Protein AF-A0A973CU30-F1 (afdb_monomer)

Secondary structure (DSSP, 8-state):
--------------HHHHHHHHHHHT-SSHHHHHHHHHHHHH--TT------SS-SSHHHHHHHHHHT-

Sequence (69 aa):
MDVKIKINLEFSVSGSALEDALADYDELTVEGLIQEVLDKAVACDEISVKVQDGPNTLEAYDEQLSTGS

Nearest PDB structures (foldseek):
  2uzk-assembly2_C  TM=2.146E-01  e=4.623E+00  Homo sapiens

Foldseek 3Di:
DDDDDDDDDDDDDDLVRVVVQCVVQVHFFPQSSVVSVCCVPPVDDPDGGDDPDDGGGSVSVVVVVVVVD

pLDDT: mean 86.5, std 8.95, range [46.59, 95.44]

Structure (mmCIF, N/CA/C/O backbone):
data_AF-A0A973CU30-F1
#
_entry.id   AF-A0A973CU30-F1
#
loop_
_atom_site.group_PDB
_atom_site.id
_atom_site.type_symbol
_atom_site.label_atom_id
_atom_site.label_alt_id
_atom_site.label_comp_id
_atom_site.label_asym_id
_atom_site.label_entity_id
_atom_site.label_seq_id
_atom_site.pdbx_PDB_ins_code
_atom_site.Cartn_x
_atom_site.Cartn_y
_atom_site.Cartn_z
_atom_site.occupancy
_atom_site.B_iso_or_equiv
_atom_site.auth_seq_id
_atom_site.auth_comp_id
_atom_site.auth_asym_id
_atom_site.auth_atom_id
_atom_site.pdbx_PDB_model_num
ATOM 1 N N . MET A 1 1 ? -15.713 3.064 21.866 1.00 64.50 1 MET A N 1
ATOM 2 C CA . MET A 1 1 ? -14.501 3.226 22.699 1.00 64.50 1 MET A CA 1
ATOM 3 C C . MET A 1 1 ? -13.372 2.979 21.733 1.00 64.50 1 MET A C 1
ATOM 5 O O . MET A 1 1 ? -13.179 1.835 21.347 1.00 64.50 1 MET A O 1
ATOM 9 N N . ASP A 1 2 ? -12.740 4.044 21.264 1.00 73.81 2 ASP A N 1
ATOM 10 C CA . ASP A 1 2 ? -11.874 3.971 20.089 1.00 73.81 2 ASP A CA 1
ATOM 11 C C . ASP A 1 2 ? -10.422 3.819 20.532 1.00 73.81 2 ASP A C 1
ATOM 13 O O . ASP A 1 2 ? -9.924 4.574 21.372 1.00 73.81 2 ASP A O 1
ATOM 17 N N . VAL A 1 3 ? -9.755 2.792 20.010 1.00 78.50 3 VAL A N 1
ATOM 18 C CA . VAL A 1 3 ? -8.363 2.479 20.336 1.00 78.50 3 VAL A CA 1
ATOM 19 C C . VAL A 1 3 ? -7.499 2.915 19.166 1.00 78.50 3 VAL A C 1
ATOM 21 O O . VAL A 1 3 ? -7.629 2.398 18.062 1.00 78.50 3 VAL A O 1
ATOM 24 N N . LYS A 1 4 ? -6.591 3.862 19.412 1.00 81.31 4 LYS A N 1
ATOM 25 C CA . LYS A 1 4 ? -5.636 4.320 18.398 1.00 81.31 4 LYS A CA 1
ATOM 26 C C . LYS A 1 4 ? -4.402 3.427 18.414 1.00 81.31 4 LYS A C 1
ATOM 28 O O . LYS A 1 4 ? -3.640 3.450 19.380 1.00 81.31 4 LYS A O 1
ATOM 33 N N . ILE A 1 5 ? -4.193 2.677 17.338 1.00 80.50 5 ILE A N 1
ATOM 34 C CA . ILE A 1 5 ? -3.006 1.842 17.134 1.00 80.50 5 ILE A CA 1
ATOM 35 C C . ILE A 1 5 ? -2.082 2.567 16.152 1.00 80.50 5 ILE A C 1
ATOM 37 O O . ILE A 1 5 ? -2.514 2.983 15.082 1.00 80.50 5 ILE A O 1
ATOM 41 N N . LYS A 1 6 ? -0.811 2.744 16.525 1.00 85.94 6 LYS A N 1
ATOM 42 C CA . LYS A 1 6 ? 0.228 3.297 15.645 1.00 85.94 6 LYS A CA 1
ATOM 43 C C . LYS A 1 6 ? 1.234 2.208 15.317 1.00 85.94 6 LYS A C 1
ATOM 45 O O . LYS A 1 6 ? 1.754 1.570 16.229 1.00 85.94 6 LYS A O 1
ATOM 50 N N . ILE A 1 7 ? 1.511 2.029 14.032 1.00 82.81 7 ILE A N 1
ATOM 51 C CA . ILE A 1 7 ? 2.411 0.996 13.520 1.00 82.81 7 ILE A CA 1
ATOM 52 C C . ILE A 1 7 ? 3.436 1.681 12.616 1.00 82.81 7 ILE A C 1
ATOM 54 O O . ILE A 1 7 ? 3.071 2.539 11.818 1.00 82.81 7 ILE A O 1
ATOM 58 N N . ASN A 1 8 ? 4.707 1.304 12.753 1.00 87.81 8 ASN A N 1
ATOM 59 C CA . ASN A 1 8 ? 5.715 1.535 11.722 1.00 87.81 8 ASN A CA 1
ATOM 60 C C . ASN A 1 8 ? 5.891 0.209 10.980 1.00 87.81 8 ASN A C 1
ATOM 62 O O . ASN A 1 8 ? 6.153 -0.812 11.618 1.00 87.81 8 ASN A O 1
ATOM 66 N N . LEU A 1 9 ? 5.692 0.224 9.667 1.00 84.25 9 LEU A N 1
ATOM 67 C CA . LEU A 1 9 ? 5.738 -0.951 8.804 1.00 84.25 9 LEU A CA 1
ATOM 68 C C . LEU A 1 9 ? 6.841 -0.742 7.763 1.00 84.25 9 LEU A C 1
ATOM 70 O O . LEU A 1 9 ? 6.942 0.339 7.192 1.00 84.25 9 LEU A 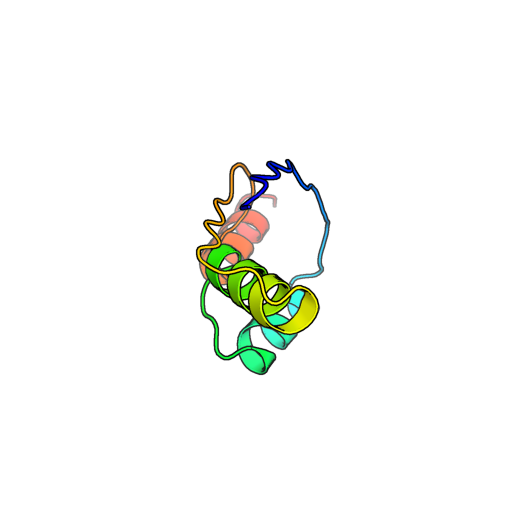O 1
ATOM 74 N N . GLU A 1 10 ? 7.626 -1.783 7.506 1.00 89.50 10 GLU A N 1
ATOM 75 C CA . GLU A 1 10 ? 8.585 -1.845 6.405 1.00 89.50 10 GLU A CA 1
ATOM 76 C C . GLU A 1 10 ? 8.271 -3.094 5.578 1.00 89.50 10 GLU A C 1
ATOM 78 O O . GLU A 1 10 ? 8.055 -4.177 6.128 1.00 89.50 10 GLU A O 1
ATOM 83 N N . PHE A 1 11 ? 8.200 -2.938 4.260 1.00 87.31 11 PHE A N 1
ATOM 84 C CA . PHE A 1 11 ? 7.973 -4.030 3.321 1.00 87.31 11 PHE A CA 1
ATOM 85 C C . PHE A 1 11 ? 8.735 -3.764 2.024 1.00 87.31 11 PHE A C 1
ATOM 87 O O . PHE A 1 11 ? 9.142 -2.641 1.740 1.00 87.31 11 PHE A O 1
ATOM 94 N N . SER A 1 12 ? 8.927 -4.812 1.228 1.00 88.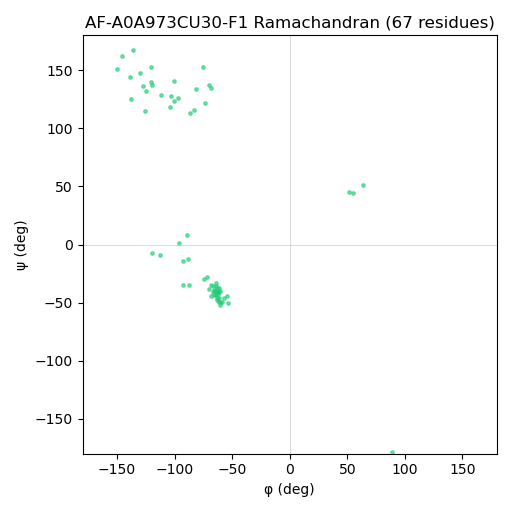75 12 SER A N 1
ATOM 95 C CA . SER A 1 12 ? 9.519 -4.712 -0.104 1.00 88.75 12 SER A CA 1
ATOM 96 C C . SER A 1 12 ? 8.535 -5.231 -1.137 1.00 88.75 12 SER A C 1
ATOM 98 O O . SER A 1 12 ? 7.876 -6.248 -0.921 1.00 88.75 12 SER A O 1
ATOM 100 N N . VAL A 1 13 ? 8.461 -4.544 -2.270 1.00 88.94 13 VAL A N 1
ATOM 101 C CA . VAL A 1 13 ? 7.600 -4.893 -3.399 1.00 88.94 13 VAL A CA 1
ATOM 102 C C . VAL A 1 13 ? 8.379 -4.668 -4.695 1.00 88.94 13 VAL A C 1
ATOM 104 O O . VAL A 1 13 ? 9.222 -3.772 -4.767 1.00 88.94 13 VAL A O 1
ATOM 107 N N . SER A 1 14 ? 8.165 -5.516 -5.702 1.00 91.94 14 SER A N 1
ATOM 108 C CA . SER A 1 14 ? 8.739 -5.290 -7.033 1.00 91.94 14 SER A CA 1
ATOM 109 C C . SER A 1 14 ? 7.974 -4.184 -7.759 1.00 91.94 14 SER A C 1
ATOM 111 O O . SER A 1 14 ? 6.779 -4.029 -7.532 1.00 91.94 14 SER A O 1
ATOM 113 N N . GLY A 1 15 ? 8.625 -3.462 -8.677 1.00 89.06 15 GLY A N 1
ATOM 114 C CA . GLY A 1 15 ? 7.978 -2.384 -9.439 1.00 89.06 15 GLY A CA 1
ATOM 115 C C . GLY A 1 15 ? 6.706 -2.832 -10.158 1.00 89.06 15 GLY A C 1
ATOM 116 O O . GLY A 1 15 ? 5.672 -2.197 -10.017 1.00 89.06 15 GLY A O 1
ATOM 117 N N . SER A 1 16 ? 6.744 -4.000 -10.809 1.00 92.62 16 SER A N 1
ATOM 118 C CA . SER A 1 16 ? 5.565 -4.574 -11.472 1.00 92.62 16 SER A CA 1
ATOM 119 C C . SER A 1 16 ? 4.412 -4.853 -10.504 1.00 92.62 16 SER A C 1
ATOM 121 O O . SER A 1 16 ? 3.263 -4.592 -10.821 1.00 92.62 16 SER A O 1
ATOM 123 N N . ALA A 1 17 ? 4.713 -5.357 -9.304 1.00 93.50 17 ALA A N 1
ATOM 124 C CA . ALA A 1 17 ? 3.686 -5.655 -8.313 1.00 93.50 17 ALA A CA 1
ATOM 125 C C . ALA A 1 17 ? 3.133 -4.376 -7.672 1.00 93.50 17 ALA A C 1
ATOM 127 O O . ALA A 1 17 ? 1.978 -4.35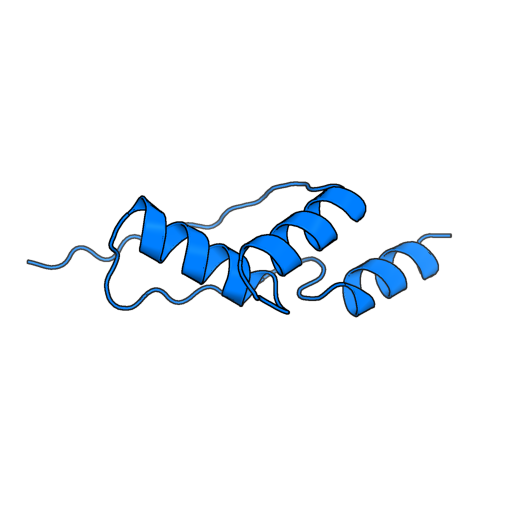5 -7.260 1.00 93.50 17 ALA A O 1
ATOM 128 N N . LEU A 1 18 ? 3.949 -3.320 -7.581 1.00 92.88 18 LEU A N 1
ATOM 129 C CA . LEU A 1 18 ? 3.501 -2.008 -7.133 1.00 92.88 18 LEU A CA 1
ATOM 130 C C . LEU A 1 18 ? 2.564 -1.365 -8.163 1.00 92.88 18 LEU A C 1
ATOM 132 O O . LEU A 1 18 ? 1.521 -0.852 -7.778 1.00 92.88 18 LEU A O 1
ATOM 136 N N . GLU A 1 19 ? 2.911 -1.427 -9.449 1.00 93.62 19 GLU A N 1
ATOM 137 C CA . GLU A 1 19 ? 2.074 -0.934 -10.550 1.00 93.62 19 GLU A CA 1
ATOM 138 C C . GLU A 1 19 ? 0.726 -1.663 -10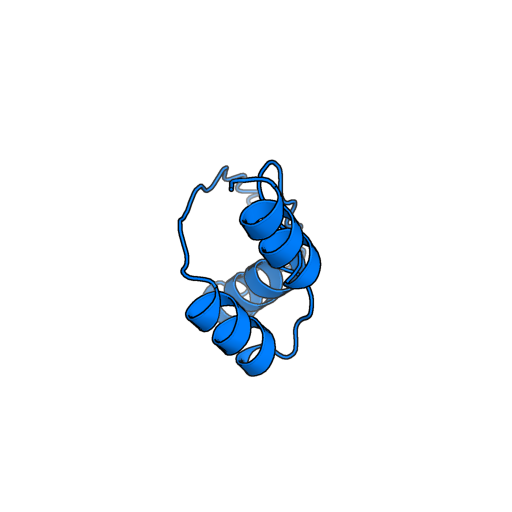.603 1.00 93.62 19 GLU A C 1
ATOM 140 O O . GLU A 1 19 ? -0.319 -1.012 -10.586 1.00 93.62 19 GLU A O 1
ATOM 145 N N . ASP A 1 20 ? 0.748 -3.000 -10.569 1.00 95.44 20 ASP A N 1
ATOM 146 C CA . ASP A 1 20 ? -0.464 -3.823 -10.541 1.00 95.44 20 ASP A CA 1
ATOM 147 C C . ASP A 1 20 ? -1.350 -3.464 -9.332 1.00 95.44 20 ASP A C 1
ATOM 149 O O . ASP A 1 20 ? -2.555 -3.262 -9.470 1.00 95.44 20 ASP A O 1
ATOM 153 N N . ALA A 1 21 ? -0.754 -3.327 -8.140 1.00 93.12 21 ALA A N 1
ATOM 154 C CA . ALA A 1 21 ? -1.496 -3.008 -6.922 1.00 93.12 21 ALA A CA 1
ATOM 155 C C . ALA A 1 21 ? -2.107 -1.599 -6.947 1.00 93.12 21 ALA A C 1
ATOM 157 O O . ALA A 1 21 ? -3.240 -1.418 -6.506 1.00 93.12 21 ALA A O 1
ATOM 158 N N . LEU A 1 22 ? -1.380 -0.602 -7.455 1.00 94.06 22 LEU A N 1
ATOM 159 C CA . LEU A 1 22 ? -1.897 0.758 -7.608 1.00 94.06 22 LEU A CA 1
ATOM 160 C C . LEU A 1 22 ? -3.095 0.786 -8.566 1.00 94.06 22 LEU A C 1
ATOM 162 O O . LEU A 1 22 ? -4.118 1.386 -8.247 1.00 94.06 22 LEU A O 1
ATOM 166 N N . ALA A 1 23 ? -3.020 0.061 -9.684 1.00 94.62 23 ALA A N 1
ATOM 167 C CA . ALA A 1 23 ? -4.128 -0.050 -10.628 1.00 94.62 23 ALA A CA 1
ATOM 168 C C . ALA A 1 23 ? -5.349 -0.782 -10.038 1.00 94.62 23 ALA A C 1
ATOM 170 O O . ALA A 1 23 ? -6.480 -0.329 -10.214 1.00 94.62 23 ALA A O 1
ATOM 171 N N . ASP A 1 24 ? -5.136 -1.885 -9.314 1.00 93.69 24 ASP A N 1
ATOM 172 C CA . ASP A 1 24 ? -6.213 -2.688 -8.714 1.00 93.69 24 ASP A CA 1
ATOM 173 C C . ASP A 1 24 ? -7.013 -1.917 -7.654 1.00 93.69 24 ASP A C 1
ATOM 175 O O . ASP A 1 24 ? -8.215 -2.147 -7.480 1.00 93.69 24 ASP A O 1
ATOM 179 N N . TYR A 1 25 ? -6.349 -1.013 -6.933 1.00 92.81 25 TYR A N 1
ATOM 180 C CA . TYR A 1 25 ? -6.965 -0.195 -5.889 1.00 92.81 25 TYR A CA 1
ATOM 181 C C . TYR A 1 25 ? -7.391 1.198 -6.374 1.00 92.81 25 TYR A C 1
ATOM 183 O O . TYR A 1 25 ? -7.960 1.932 -5.573 1.00 92.81 25 TYR A O 1
ATOM 191 N N . ASP A 1 26 ? -7.199 1.519 -7.661 1.00 93.31 26 ASP A N 1
ATOM 192 C CA . ASP A 1 26 ? -7.452 2.842 -8.263 1.00 93.31 26 ASP A CA 1
ATOM 193 C C . ASP A 1 26 ? -6.708 3.975 -7.534 1.00 93.31 26 ASP A C 1
ATOM 195 O O . ASP A 1 26 ? -7.251 5.038 -7.237 1.00 93.31 26 ASP A O 1
ATOM 199 N N . GLU A 1 27 ? -5.438 3.723 -7.215 1.00 94.62 27 GLU A N 1
ATOM 200 C CA . GLU A 1 27 ? -4.584 4.616 -6.440 1.00 94.62 27 GLU A CA 1
ATOM 201 C C . GLU A 1 27 ? -3.339 5.041 -7.219 1.00 94.62 27 GLU A C 1
ATOM 203 O O . GLU A 1 27 ? -2.833 4.333 -8.086 1.00 94.62 27 GLU A O 1
ATOM 208 N N . LEU A 1 28 ? -2.813 6.220 -6.883 1.00 93.50 28 LEU A N 1
ATOM 209 C CA . LEU A 1 28 ? -1.591 6.772 -7.49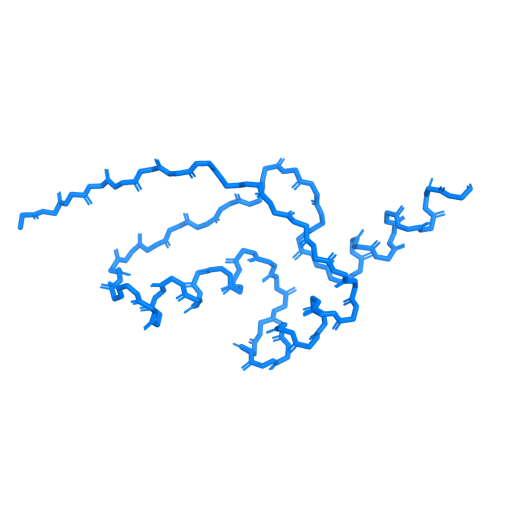3 1.00 93.50 28 LEU A CA 1
ATOM 210 C C . LEU A 1 28 ? -0.421 6.862 -6.508 1.00 93.50 28 LEU A C 1
ATOM 212 O O . LEU A 1 28 ? 0.702 7.174 -6.903 1.00 93.50 28 LEU A O 1
ATOM 216 N N . THR A 1 29 ? -0.683 6.616 -5.221 1.00 94.06 29 THR A N 1
ATOM 217 C CA . THR A 1 29 ? 0.318 6.723 -4.158 1.00 94.06 29 THR A CA 1
ATOM 218 C C . THR A 1 29 ? 0.335 5.483 -3.274 1.00 94.06 29 THR A C 1
ATOM 220 O O . THR A 1 29 ? -0.706 4.877 -3.027 1.00 94.06 29 THR A O 1
ATOM 223 N N . VAL A 1 30 ? 1.506 5.121 -2.744 1.00 92.69 30 VAL A N 1
ATOM 224 C CA . VAL A 1 30 ? 1.642 4.033 -1.760 1.00 92.69 30 VAL A CA 1
ATOM 225 C C . VAL A 1 30 ? 0.846 4.357 -0.494 1.00 92.69 30 VAL A C 1
ATOM 227 O O . VAL A 1 30 ? 0.231 3.470 0.091 1.00 92.69 30 VAL A O 1
ATOM 230 N N . GLU A 1 31 ? 0.814 5.625 -0.077 1.00 93.75 31 GLU A N 1
ATOM 231 C CA . GLU A 1 31 ? -0.005 6.072 1.056 1.00 93.75 31 GLU A CA 1
ATOM 232 C C . GLU A 1 31 ? -1.495 5.777 0.842 1.00 93.75 31 GLU A C 1
ATOM 234 O O . GLU A 1 31 ? -2.120 5.176 1.719 1.00 93.75 31 GLU A O 1
ATOM 239 N N . GLY A 1 32 ? -2.037 6.147 -0.323 1.00 92.94 32 GLY A N 1
ATOM 240 C CA . GLY A 1 32 ? -3.426 5.878 -0.700 1.00 92.94 32 GLY A CA 1
ATOM 241 C C . GLY A 1 32 ? -3.720 4.384 -0.806 1.00 92.94 32 GLY A C 1
ATOM 242 O O . GLY A 1 32 ? -4.661 3.899 -0.182 1.00 92.94 32 GLY A O 1
ATOM 243 N N . LEU A 1 33 ? -2.837 3.621 -1.461 1.00 93.75 33 LEU A N 1
ATOM 244 C CA . LEU A 1 33 ? -2.941 2.161 -1.554 1.00 93.75 33 LEU A CA 1
ATOM 245 C C . LEU A 1 33 ? -3.062 1.505 -0.172 1.00 93.75 33 LEU A C 1
ATOM 247 O O . LEU A 1 33 ? -3.955 0.694 0.066 1.00 93.75 33 LEU A O 1
ATOM 251 N N . ILE A 1 34 ? -2.171 1.848 0.760 1.00 91.88 34 ILE A N 1
ATOM 252 C CA . ILE A 1 34 ? -2.186 1.263 2.105 1.00 91.88 34 ILE A CA 1
ATOM 253 C C . ILE A 1 34 ? -3.413 1.729 2.893 1.00 91.88 34 ILE A C 1
ATOM 255 O O . ILE A 1 34 ? -3.963 0.944 3.667 1.00 91.88 34 ILE A O 1
ATOM 259 N N . GLN A 1 35 ? -3.865 2.969 2.698 1.00 91.56 35 GLN A N 1
ATOM 260 C CA . GLN A 1 35 ? -5.093 3.458 3.316 1.00 91.56 35 GLN A CA 1
ATOM 261 C C . GLN A 1 35 ? -6.298 2.630 2.857 1.00 91.56 35 GLN A C 1
ATOM 263 O O . GLN A 1 35 ? -7.026 2.117 3.704 1.00 91.56 35 GLN A O 1
ATOM 268 N N . GLU A 1 36 ? -6.449 2.420 1.550 1.00 92.00 36 GLU A N 1
ATOM 269 C CA . GLU A 1 36 ? -7.530 1.620 0.965 1.00 92.00 36 GLU A CA 1
ATOM 270 C C . GLU A 1 36 ? -7.477 0.151 1.399 1.00 92.00 36 GLU A C 1
ATOM 272 O O . GLU A 1 36 ? -8.505 -0.455 1.710 1.00 92.00 36 GLU A O 1
ATOM 277 N N . VAL A 1 37 ? -6.280 -0.442 1.457 1.00 90.50 37 VAL A N 1
ATOM 278 C CA . VAL A 1 37 ? -6.094 -1.814 1.952 1.00 90.50 37 VAL A CA 1
ATOM 279 C C . VAL A 1 37 ? -6.544 -1.927 3.407 1.00 90.50 37 VAL A C 1
ATOM 281 O O . VAL A 1 37 ? -7.253 -2.870 3.761 1.00 90.50 37 VAL A O 1
ATOM 284 N N . LEU A 1 38 ? -6.142 -0.986 4.264 1.00 88.75 38 LEU A N 1
ATOM 285 C CA . LEU A 1 38 ? -6.487 -1.009 5.685 1.00 88.75 38 LEU A CA 1
ATOM 286 C C . LEU A 1 38 ? -7.973 -0.720 5.925 1.00 88.75 38 LEU A C 1
ATOM 288 O O . LEU A 1 38 ? -8.573 -1.370 6.785 1.00 88.75 38 LEU A O 1
ATOM 292 N N . ASP A 1 39 ? -8.567 0.197 5.161 1.00 86.69 39 ASP A N 1
ATOM 293 C CA . ASP A 1 39 ? -10.000 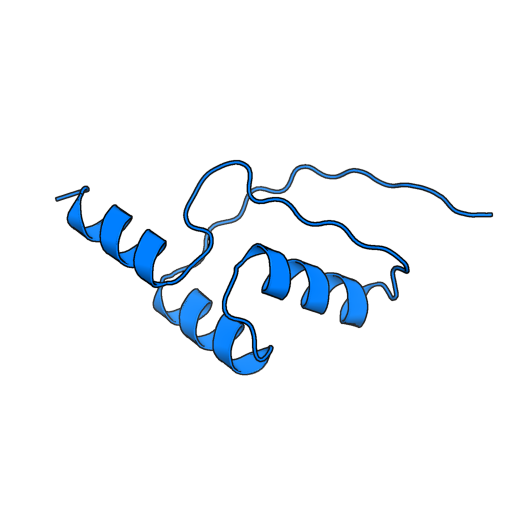0.495 5.214 1.00 86.69 39 ASP A CA 1
ATOM 294 C C . ASP A 1 39 ? -10.818 -0.755 4.860 1.00 86.69 39 ASP A C 1
ATOM 296 O O . ASP A 1 39 ? -11.618 -1.236 5.666 1.00 86.69 39 ASP A O 1
ATOM 300 N N . LYS A 1 40 ? -10.508 -1.392 3.723 1.00 86.38 40 LYS A N 1
ATOM 301 C CA . LYS A 1 40 ? -11.209 -2.600 3.257 1.00 86.38 40 LYS A CA 1
ATOM 302 C C . LYS A 1 40 ? -10.978 -3.822 4.151 1.00 86.38 40 LYS A C 1
ATOM 304 O O . LYS A 1 40 ? -11.885 -4.640 4.302 1.00 86.38 40 LYS A O 1
ATOM 309 N N . ALA A 1 41 ? -9.782 -3.988 4.721 1.00 87.94 41 ALA A N 1
ATOM 310 C CA . ALA A 1 41 ? -9.429 -5.188 5.485 1.00 87.94 41 ALA A CA 1
ATOM 311 C C . ALA A 1 41 ? -9.814 -5.121 6.970 1.00 87.94 41 ALA A C 1
ATOM 313 O O . ALA A 1 41 ? -10.131 -6.154 7.563 1.00 87.94 41 ALA A O 1
ATOM 314 N N . VAL A 1 42 ? -9.743 -3.938 7.588 1.00 81.62 42 VAL A N 1
ATOM 315 C CA . VAL A 1 42 ? -9.868 -3.773 9.048 1.00 81.62 42 VAL A CA 1
ATOM 316 C C . VAL A 1 42 ? -11.059 -2.884 9.431 1.00 81.62 42 VAL A C 1
ATOM 318 O O . VAL A 1 42 ? -11.407 -2.840 10.609 1.00 81.62 42 VAL A O 1
ATOM 321 N N . ALA A 1 43 ? -11.732 -2.250 8.458 1.00 79.44 43 ALA A N 1
ATOM 322 C CA . ALA A 1 43 ? -12.845 -1.321 8.680 1.00 79.44 43 ALA A CA 1
ATOM 323 C C . ALA A 1 43 ? -12.479 -0.228 9.699 1.00 79.44 43 ALA A C 1
ATOM 325 O O . ALA A 1 43 ? -13.206 0.033 10.658 1.00 79.44 43 ALA A O 1
ATOM 326 N N . CYS A 1 44 ? -11.287 0.346 9.532 1.00 77.50 44 CYS A N 1
ATOM 327 C CA . CYS A 1 44 ? -10.796 1.404 10.402 1.00 77.50 44 CYS A CA 1
ATOM 328 C C . CYS A 1 44 ? -11.347 2.757 9.947 1.00 77.50 44 CYS A C 1
ATOM 330 O O . CYS A 1 44 ? -10.951 3.266 8.902 1.00 77.50 44 CYS A O 1
ATOM 332 N N . ASP A 1 45 ? -12.160 3.391 10.785 1.00 71.69 45 ASP A N 1
ATOM 333 C CA . ASP A 1 45 ? -12.507 4.799 10.611 1.00 71.69 45 ASP A CA 1
ATOM 334 C C . ASP A 1 45 ? -11.269 5.693 10.870 1.00 71.69 45 ASP A C 1
ATOM 336 O O . ASP A 1 45 ? -10.543 5.507 11.850 1.00 71.69 45 ASP A O 1
ATOM 340 N N . GLU A 1 46 ? -11.029 6.681 9.997 1.00 77.56 46 GLU A N 1
ATOM 341 C CA . GLU A 1 46 ? -9.965 7.701 10.125 1.00 77.56 46 GLU A CA 1
ATOM 342 C C . GLU A 1 46 ? -8.509 7.169 10.095 1.00 77.56 46 GLU A C 1
ATOM 344 O O . GLU A 1 46 ? -7.674 7.513 10.942 1.00 77.56 46 GLU A O 1
ATOM 349 N N . ILE A 1 47 ? -8.160 6.362 9.086 1.00 83.56 47 ILE A N 1
ATOM 350 C CA . ILE A 1 47 ? -6.762 5.985 8.815 1.00 83.56 47 ILE A CA 1
ATOM 351 C C . ILE A 1 47 ? -5.971 7.190 8.283 1.00 83.56 47 ILE A C 1
ATOM 353 O O . ILE A 1 47 ? -6.421 7.921 7.407 1.00 83.56 47 ILE A O 1
ATOM 357 N N . SER A 1 48 ? -4.744 7.360 8.781 1.00 83.88 48 SER A N 1
ATOM 358 C CA . SER A 1 48 ? -3.743 8.250 8.191 1.00 83.88 48 SER A CA 1
ATOM 359 C C . SER A 1 48 ? -2.472 7.451 7.943 1.00 83.88 48 SER A C 1
ATOM 361 O O . SER A 1 48 ? -1.838 6.972 8.888 1.00 83.88 48 SER A O 1
ATOM 363 N N . VAL A 1 49 ? -2.114 7.296 6.671 1.00 87.50 49 VAL A N 1
ATOM 364 C CA . VAL A 1 49 ? -0.867 6.657 6.248 1.00 87.50 49 VAL A CA 1
ATOM 365 C C . VAL A 1 49 ? 0.141 7.736 5.887 1.00 87.50 49 VAL A C 1
ATOM 367 O O . VAL A 1 49 ? -0.218 8.763 5.313 1.00 87.50 49 VAL A O 1
ATOM 370 N N . LYS A 1 50 ? 1.405 7.507 6.249 1.00 89.75 50 LYS A N 1
ATOM 371 C CA . LYS A 1 50 ? 2.513 8.349 5.817 1.00 89.75 50 LYS A CA 1
ATOM 372 C C . LYS A 1 50 ? 3.718 7.501 5.431 1.00 89.75 50 LYS A C 1
ATOM 374 O O . LYS A 1 50 ? 4.207 6.743 6.270 1.00 89.75 50 LYS A O 1
ATOM 379 N N . VAL A 1 51 ? 4.231 7.673 4.217 1.00 89.19 51 VAL A N 1
ATOM 380 C CA . VAL A 1 51 ? 5.506 7.080 3.794 1.00 89.19 51 VAL A CA 1
ATOM 381 C C . VAL A 1 51 ? 6.639 7.844 4.480 1.00 89.19 51 VAL A C 1
ATOM 383 O O . VAL A 1 51 ? 6.732 9.070 4.392 1.00 89.19 51 VAL A O 1
ATOM 386 N N . GLN A 1 52 ? 7.466 7.127 5.245 1.00 89.25 52 GLN A N 1
ATOM 387 C CA . GLN A 1 52 ? 8.613 7.717 5.947 1.00 89.25 52 GLN A CA 1
ATOM 388 C C . GLN A 1 52 ? 9.905 7.646 5.129 1.00 89.25 52 GLN A C 1
ATOM 390 O O . GLN A 1 52 ? 10.706 8.572 5.213 1.00 89.25 52 GLN A O 1
ATOM 395 N N . ASP A 1 53 ? 10.091 6.574 4.359 1.00 85.12 53 ASP A N 1
ATOM 396 C CA . ASP A 1 53 ? 11.260 6.321 3.515 1.00 85.12 53 ASP A CA 1
ATOM 397 C C . ASP A 1 53 ? 10.831 5.478 2.297 1.00 85.12 53 ASP A C 1
ATOM 399 O O . ASP A 1 53 ? 9.859 4.722 2.390 1.00 85.12 53 ASP A O 1
ATOM 403 N N . GLY A 1 54 ? 11.526 5.620 1.167 1.00 87.81 54 GLY A N 1
ATOM 404 C CA . GLY A 1 54 ? 11.185 4.979 -0.108 1.00 87.81 54 GLY A CA 1
ATOM 405 C C . GLY A 1 54 ? 10.218 5.765 -1.015 1.00 87.81 54 GLY A C 1
ATOM 406 O O . GLY A 1 54 ? 9.817 6.890 -0.695 1.00 87.81 54 GLY A O 1
ATOM 407 N N . PRO A 1 55 ? 9.858 5.190 -2.177 1.00 90.25 55 PRO A N 1
ATOM 408 C CA . PRO A 1 55 ? 9.067 5.876 -3.189 1.00 90.25 55 PRO A CA 1
ATOM 409 C C . PRO A 1 55 ? 7.579 5.836 -2.842 1.00 90.25 55 PRO A C 1
ATOM 411 O O . PRO A 1 55 ? 7.036 4.783 -2.513 1.00 90.25 55 PRO A O 1
ATOM 414 N N . ASN A 1 56 ? 6.905 6.983 -2.953 1.00 93.31 56 ASN A N 1
ATOM 415 C CA . ASN A 1 56 ? 5.452 7.062 -2.774 1.00 93.31 56 ASN A CA 1
ATOM 416 C C . ASN A 1 56 ? 4.679 6.926 -4.094 1.00 93.31 56 ASN A C 1
ATOM 418 O O . ASN A 1 56 ? 3.476 6.720 -4.053 1.00 93.31 56 ASN A O 1
ATOM 422 N N . THR A 1 57 ? 5.330 7.046 -5.251 1.00 93.19 57 THR A N 1
ATOM 423 C CA . THR A 1 57 ? 4.696 6.923 -6.576 1.00 93.19 57 THR A CA 1
ATOM 424 C C . THR A 1 57 ? 5.555 6.067 -7.505 1.00 93.19 57 THR A C 1
ATOM 426 O O . THR A 1 57 ? 6.722 5.799 -7.198 1.00 93.19 57 THR A O 1
ATOM 429 N N . LEU A 1 58 ? 4.995 5.650 -8.646 1.00 91.69 58 LEU A N 1
ATOM 430 C CA . LEU A 1 58 ? 5.739 4.908 -9.670 1.00 91.69 58 LEU A CA 1
ATOM 431 C C . LEU A 1 58 ? 6.873 5.748 -10.269 1.00 91.69 58 LEU A C 1
ATOM 433 O O . LEU A 1 58 ? 7.968 5.240 -10.471 1.00 91.69 58 LEU A O 1
ATOM 437 N N . GLU A 1 59 ? 6.664 7.050 -10.460 1.00 91.62 59 GLU A N 1
ATOM 438 C CA . GLU A 1 59 ? 7.701 7.949 -10.972 1.00 91.62 59 GLU A CA 1
ATOM 439 C C . GLU A 1 59 ? 8.878 8.053 -9.998 1.00 91.62 59 GLU A C 1
ATOM 441 O O . GLU A 1 59 ? 10.032 7.952 -10.409 1.00 91.62 59 GLU A O 1
ATOM 446 N N . ALA A 1 60 ? 8.600 8.181 -8.695 1.00 90.06 60 ALA A N 1
ATOM 447 C CA . ALA A 1 60 ? 9.644 8.197 -7.673 1.00 90.06 60 ALA A CA 1
ATOM 448 C C . ALA A 1 60 ? 10.399 6.856 -7.607 1.00 90.06 60 ALA A C 1
ATOM 450 O O . ALA A 1 60 ? 11.609 6.832 -7.370 1.00 90.06 60 ALA A O 1
ATOM 451 N N . TYR A 1 61 ? 9.692 5.742 -7.827 1.00 89.75 61 TYR A N 1
ATOM 452 C CA . TYR A 1 61 ? 10.294 4.413 -7.918 1.00 89.75 61 TYR A CA 1
ATOM 453 C C . TYR A 1 61 ? 11.252 4.318 -9.117 1.00 89.75 61 TYR A C 1
ATOM 455 O O . TYR A 1 61 ? 12.402 3.900 -8.954 1.00 89.75 61 TYR A O 1
ATOM 463 N N . ASP A 1 62 ? 10.820 4.778 -10.292 1.00 88.94 62 ASP A N 1
ATOM 464 C CA . ASP A 1 62 ? 11.636 4.809 -11.508 1.00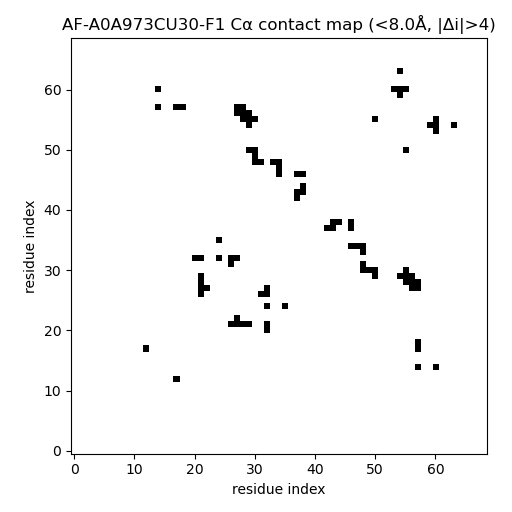 88.94 62 ASP A CA 1
ATOM 465 C C . ASP A 1 62 ? 12.862 5.726 -11.363 1.00 88.94 62 ASP A C 1
ATOM 467 O O . ASP A 1 62 ? 13.973 5.356 -11.757 1.00 88.94 62 ASP A O 1
ATOM 471 N N . GLU A 1 63 ? 12.708 6.899 -10.740 1.00 88.38 63 GLU A N 1
ATOM 472 C CA . GLU A 1 63 ? 13.823 7.803 -10.434 1.00 88.38 63 GLU A CA 1
ATOM 473 C C . GLU A 1 63 ? 14.845 7.153 -9.489 1.00 88.38 63 GLU A C 1
ATOM 475 O O . GLU A 1 63 ? 16.057 7.278 -9.699 1.00 88.38 63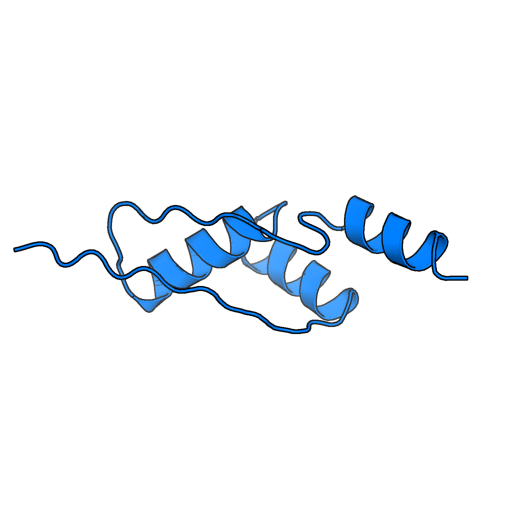 GLU A O 1
ATOM 480 N N . GLN A 1 64 ? 14.394 6.412 -8.473 1.00 85.12 64 GLN A N 1
ATOM 481 C CA . GLN A 1 64 ? 15.295 5.673 -7.584 1.00 85.12 64 GLN A CA 1
ATOM 482 C C . GLN A 1 64 ? 16.041 4.548 -8.308 1.00 85.12 64 GLN A C 1
ATOM 484 O O . GLN A 1 64 ? 17.236 4.359 -8.072 1.00 85.12 64 GLN A O 1
ATOM 489 N N . LEU A 1 65 ? 15.385 3.830 -9.222 1.00 81.56 65 LEU A N 1
ATOM 490 C CA . LEU A 1 65 ? 16.056 2.830 -10.056 1.00 81.56 65 LEU A CA 1
ATOM 491 C C . LEU A 1 65 ? 17.089 3.468 -10.994 1.00 81.56 65 LEU A C 1
ATOM 493 O O . LEU A 1 65 ? 18.188 2.935 -11.159 1.00 81.56 65 LEU A O 1
ATOM 497 N N . SER A 1 66 ? 16.769 4.628 -11.573 1.00 73.19 66 SER A N 1
ATOM 498 C CA . SER A 1 66 ? 17.672 5.343 -12.478 1.00 73.19 66 SER A CA 1
ATOM 499 C C . SER A 1 66 ? 18.863 5.987 -11.763 1.00 73.19 66 SER A C 1
ATOM 501 O O . SER A 1 66 ? 19.905 6.178 -12.387 1.00 73.19 66 SER A O 1
ATOM 503 N N . THR A 1 67 ? 18.723 6.353 -10.489 1.00 67.44 67 THR A N 1
ATOM 504 C CA . THR A 1 67 ? 19.799 6.957 -9.680 1.00 67.44 67 THR A CA 1
ATOM 505 C C . THR A 1 67 ? 20.665 5.919 -8.963 1.00 67.44 67 THR A C 1
ATOM 507 O O . THR A 1 67 ? 21.741 6.259 -8.474 1.00 67.44 67 THR A O 1
ATOM 510 N N . GLY A 1 68 ? 20.227 4.657 -8.933 1.00 58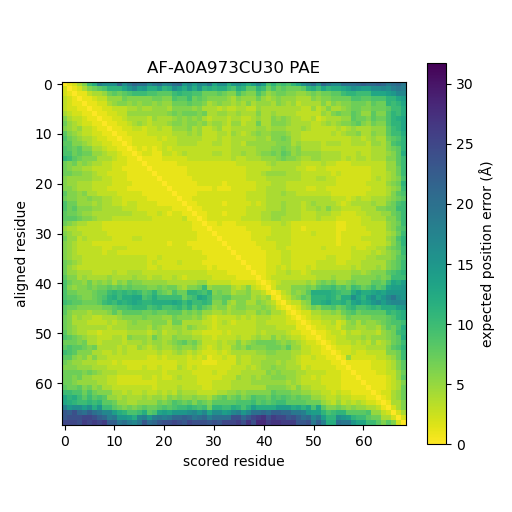.16 68 GLY A N 1
ATOM 511 C CA . GLY A 1 68 ? 20.969 3.518 -8.390 1.00 58.16 68 GLY A CA 1
ATOM 512 C C . GLY A 1 68 ? 21.881 2.778 -9.381 1.00 58.16 68 GLY A C 1
ATOM 513 O O . GLY A 1 68 ? 22.381 1.714 -9.015 1.00 58.16 68 GLY A O 1
ATOM 514 N N . SER A 1 69 ? 22.081 3.292 -10.608 1.00 46.59 69 SER A N 1
ATOM 515 C CA . SER A 1 69 ? 22.971 2.715 -11.643 1.00 46.59 69 SER A CA 1
ATOM 516 C C . SER A 1 69 ? 24.333 3.402 -11.736 1.00 46.59 69 SER A C 1
ATOM 518 O O . SER A 1 69 ? 24.377 4.650 -11.665 1.00 46.59 69 SER A O 1
#

Solvent-accessible surface area (backbone atoms only — not comparable to full-atom values): 4551 Å² total; per-residue (Å²): 137,87,82,88,84,87,82,92,85,87,86,87,77,53,71,70,58,48,53,52,50,25,61,76,66,76,34,76,33,51,40,54,40,53,41,52,51,43,36,75,73,67,68,51,82,86,77,82,63,76,83,88,75,83,59,51,34,69,69,49,42,51,50,52,58,66,70,72,110

Mean predicted aligned error: 5.11 Å

Radius of gyration: 13.54 Å; Cα contacts (8 Å, |Δi|>4): 47; chains: 1; bounding box: 38×14×35 Å